Protein AF-A0A368FDC1-F1 (afdb_monomer_lite)

Secondary structure (DSSP, 8-state):
-HHHHHHTS----EEEEHHHHH---SS-EEEE-SSHHHHHHHHHTS-S---SHHHHHHHHHHHHHHHHHHHHHHHHHHHHHHHHHHHHHHHHHHTT--B---TT-SS---B---TTTT-

Structure (mmCIF, N/CA/C/O backbone):
data_AF-A0A368FDC1-F1
#
_entry.id   AF-A0A368FDC1-F1
#
loop_
_atom_site.group_PDB
_atom_site.id
_atom_site.type_symbol
_atom_site.label_atom_id
_atom_site.label_alt_id
_atom_site.label_comp_id
_atom_site.label_asym_id
_atom_site.label_entity_id
_atom_site.label_seq_id
_atom_site.pdbx_PDB_ins_code
_atom_site.Cartn_x
_atom_site.Cartn_y
_atom_site.Cartn_z
_atom_site.occupancy
_atom_site.B_iso_or_equiv
_atom_site.auth_seq_id
_atom_site.auth_comp_id
_atom_site.auth_asym_id
_atom_site.auth_atom_id
_atom_site.pdbx_PDB_model_num
ATOM 1 N N . MET A 1 1 ? -1.446 -13.222 -0.269 1.00 57.50 1 MET A N 1
ATOM 2 C CA . MET A 1 1 ? -2.573 -12.796 -1.123 1.00 57.50 1 MET A CA 1
ATOM 3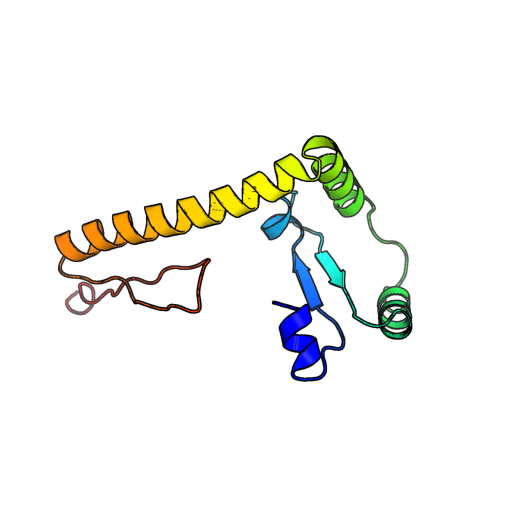 C C . MET A 1 1 ? -2.326 -13.108 -2.599 1.00 57.50 1 MET A C 1
ATOM 5 O O . MET A 1 1 ? -2.971 -14.009 -3.110 1.00 57.50 1 MET A O 1
ATOM 9 N N . PHE A 1 2 ? -1.348 -12.485 -3.270 1.00 65.69 2 PHE A N 1
ATOM 10 C CA . PHE A 1 2 ? -1.152 -12.669 -4.721 1.00 65.69 2 PHE A CA 1
ATOM 11 C C . PHE A 1 2 ? -0.855 -14.115 -5.162 1.00 65.69 2 PHE A C 1
ATOM 13 O O . PHE A 1 2 ? -1.433 -14.582 -6.137 1.00 65.69 2 PHE A O 1
ATOM 20 N N . PHE A 1 3 ? -0.015 -14.857 -4.431 1.00 61.41 3 PHE A N 1
ATOM 21 C CA . PHE A 1 3 ? 0.272 -16.263 -4.757 1.00 61.41 3 PHE A CA 1
ATOM 22 C C . PHE A 1 3 ? -0.956 -17.178 -4.646 1.00 61.41 3 PHE A C 1
ATOM 24 O O . PHE A 1 3 ? -1.144 -18.032 -5.503 1.00 61.41 3 PHE A O 1
ATOM 31 N N . GLN A 1 4 ? -1.815 -16.969 -3.643 1.00 62.34 4 GLN A N 1
ATOM 32 C CA . GLN A 1 4 ? -3.060 -17.735 -3.502 1.00 62.34 4 GLN A CA 1
ATOM 33 C C . GLN A 1 4 ? -4.048 -17.394 -4.628 1.00 62.34 4 GLN A C 1
ATOM 35 O O . GLN A 1 4 ? -4.613 -18.300 -5.232 1.00 62.34 4 GLN A O 1
ATOM 40 N N . GLY A 1 5 ? -4.177 -16.108 -4.983 1.00 67.88 5 GLY A N 1
ATOM 41 C CA . GLY A 1 5 ? -5.018 -15.674 -6.105 1.00 67.88 5 GLY A CA 1
ATOM 42 C C . GLY A 1 5 ? -4.558 -16.226 -7.459 1.00 67.88 5 GLY A C 1
ATOM 43 O O . GLY A 1 5 ? -5.386 -16.610 -8.277 1.00 67.88 5 GLY A O 1
ATOM 44 N N . ARG A 1 6 ? -3.241 -16.349 -7.683 1.00 75.00 6 ARG A N 1
ATOM 45 C CA . ARG A 1 6 ? -2.702 -17.015 -8.880 1.00 75.00 6 ARG A CA 1
ATOM 46 C C . ARG A 1 6 ? -3.026 -18.511 -8.908 1.00 75.00 6 ARG A C 1
ATOM 48 O O . ARG A 1 6 ? -3.275 -19.047 -9.978 1.00 75.00 6 ARG A O 1
ATOM 55 N N . SER A 1 7 ? -2.984 -19.208 -7.776 1.00 75.62 7 SER A N 1
ATOM 56 C CA . SER A 1 7 ? -3.298 -20.644 -7.756 1.00 75.62 7 SER A CA 1
ATOM 57 C C . SER A 1 7 ? -4.775 -20.931 -8.051 1.00 75.62 7 SER A C 1
ATOM 59 O O . SER A 1 7 ? -5.090 -22.012 -8.533 1.00 75.62 7 SER A O 1
ATOM 61 N N . ALA A 1 8 ? -5.663 -19.965 -7.797 1.00 84.69 8 ALA A N 1
ATOM 62 C CA . ALA A 1 8 ? -7.101 -20.076 -8.037 1.00 84.69 8 ALA A CA 1
ATOM 63 C C . ALA A 1 8 ? -7.559 -19.539 -9.411 1.00 84.69 8 ALA A C 1
ATOM 65 O O . ALA A 1 8 ? -8.730 -19.678 -9.754 1.00 84.69 8 ALA A O 1
ATOM 66 N N . GLY A 1 9 ? -6.678 -18.915 -10.204 1.00 87.81 9 GLY A N 1
ATOM 67 C CA . GLY A 1 9 ? -7.075 -18.292 -11.468 1.00 87.81 9 GLY A CA 1
ATOM 68 C C . GLY A 1 9 ? -5.961 -17.527 -12.186 1.00 87.81 9 GLY A C 1
ATOM 69 O O . GLY A 1 9 ? -4.772 -17.779 -12.006 1.00 87.81 9 GLY A O 1
ATOM 70 N N . ARG A 1 10 ? -6.341 -16.578 -13.047 1.00 90.56 10 ARG A N 1
ATOM 71 C CA . ARG A 1 10 ? -5.397 -15.775 -13.838 1.00 90.56 10 ARG A CA 1
ATOM 72 C C . ARG A 1 10 ? -5.273 -14.361 -13.270 1.00 90.56 10 ARG A C 1
ATOM 74 O O . ARG A 1 10 ? -6.262 -13.649 -13.168 1.00 90.56 10 ARG A O 1
ATOM 81 N N . ILE A 1 11 ? -4.042 -13.952 -12.963 1.00 92.00 11 ILE A N 1
ATOM 82 C CA . ILE A 1 11 ? -3.679 -12.568 -12.627 1.00 92.00 11 ILE A CA 1
ATOM 83 C C . ILE A 1 11 ? -2.596 -12.126 -13.612 1.00 92.00 11 ILE A C 1
ATOM 85 O O . ILE A 1 11 ? -1.485 -12.660 -13.584 1.00 92.00 11 ILE A O 1
ATOM 89 N N . ASP A 1 12 ? -2.913 -11.170 -14.485 1.00 91.88 12 ASP A N 1
ATOM 90 C CA . ASP A 1 12 ? -1.968 -10.666 -15.489 1.00 91.88 12 ASP A CA 1
ATOM 91 C C . ASP A 1 12 ? -0.948 -9.689 -14.883 1.00 91.88 12 ASP A C 1
ATOM 93 O O . ASP A 1 12 ? 0.251 -9.799 -15.144 1.00 91.88 12 ASP A O 1
ATOM 97 N N . ALA A 1 13 ? -1.408 -8.789 -14.012 1.00 94.62 13 ALA A N 1
ATOM 98 C CA . ALA A 1 13 ? -0.571 -7.850 -13.274 1.00 94.62 13 ALA A CA 1
ATOM 99 C C . ALA A 1 13 ? -1.239 -7.422 -11.957 1.00 94.62 13 ALA A C 1
ATOM 101 O O . ALA A 1 13 ? -2.450 -7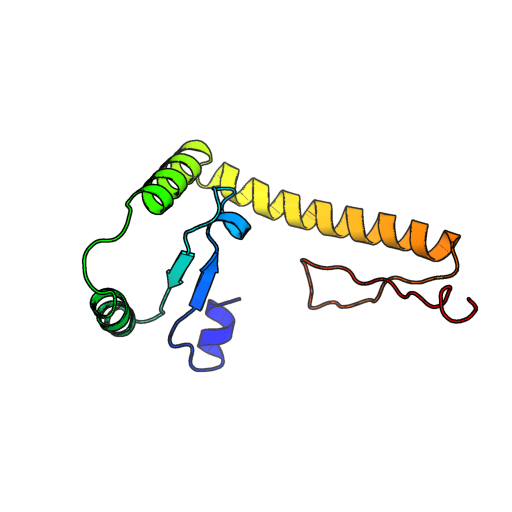.552 -11.786 1.00 94.62 13 ALA A O 1
ATOM 102 N N . PHE A 1 14 ? -0.449 -6.872 -11.038 1.00 95.38 14 PHE A N 1
ATOM 103 C CA . PHE A 1 14 ? -0.924 -6.155 -9.857 1.00 95.38 14 PHE A CA 1
ATOM 104 C C . PHE A 1 14 ? -0.151 -4.845 -9.700 1.00 95.38 14 PHE A C 1
ATOM 106 O O . PHE A 1 14 ? 1.035 -4.771 -10.022 1.00 95.38 14 PHE A O 1
ATOM 113 N N . VAL A 1 15 ? -0.823 -3.809 -9.196 1.00 97.25 15 VAL A N 1
ATOM 114 C CA . VAL A 1 15 ? -0.260 -2.459 -9.044 1.00 97.25 15 VAL A CA 1
ATOM 115 C C . VAL A 1 15 ? -0.367 -2.033 -7.589 1.00 97.25 15 VAL A C 1
ATOM 117 O O . VAL A 1 15 ? -1.415 -2.228 -6.977 1.00 97.25 15 VAL A O 1
ATOM 120 N N . GLN A 1 16 ? 0.707 -1.487 -7.022 1.00 97.56 16 GLN A N 1
ATOM 121 C CA . GLN A 1 16 ? 0.779 -1.084 -5.615 1.00 97.56 16 GLN A CA 1
ATOM 122 C C . GLN A 1 16 ? 1.422 0.298 -5.473 1.00 97.56 16 GLN A C 1
ATOM 124 O O . GLN A 1 16 ? 2.479 0.542 -6.046 1.00 97.56 16 GLN A O 1
ATOM 129 N N . SER A 1 17 ? 0.812 1.186 -4.684 1.00 98.19 17 SER A N 1
ATOM 130 C CA . SER A 1 17 ? 1.364 2.518 -4.372 1.00 98.19 17 SER A CA 1
ATOM 131 C C . SER A 1 17 ? 2.637 2.400 -3.539 1.00 98.19 17 SER A C 1
ATOM 133 O O . SER A 1 17 ? 2.677 1.582 -2.615 1.00 98.19 17 SER A O 1
ATOM 135 N N . LEU A 1 18 ? 3.647 3.228 -3.809 1.00 98.25 18 LEU A N 1
ATOM 136 C CA . LEU A 1 18 ? 4.874 3.223 -3.014 1.00 98.25 18 LEU A CA 1
ATOM 137 C C . LEU A 1 18 ? 4.680 3.858 -1.638 1.00 98.25 18 LEU A C 1
ATOM 139 O O . LEU A 1 18 ? 5.053 3.266 -0.630 1.00 98.25 18 LEU A O 1
ATOM 143 N N . ASP A 1 19 ? 4.047 5.021 -1.580 1.00 97.69 19 ASP A N 1
ATOM 144 C CA . ASP A 1 19 ? 3.808 5.779 -0.350 1.00 97.69 19 ASP A CA 1
ATOM 145 C C . ASP A 1 19 ? 3.025 4.969 0.695 1.00 97.69 19 ASP A C 1
ATOM 147 O O . ASP A 1 19 ? 3.426 4.891 1.857 1.00 97.69 19 ASP A O 1
ATOM 151 N N . LYS A 1 20 ? 1.976 4.260 0.260 1.00 96.94 20 LYS A N 1
ATOM 152 C CA . LYS A 1 20 ? 1.107 3.461 1.139 1.00 96.94 20 LYS A CA 1
ATOM 153 C C . LYS A 1 20 ? 1.788 2.226 1.727 1.00 96.94 20 LYS A C 1
ATOM 155 O O . LYS A 1 20 ? 1.386 1.768 2.791 1.00 96.94 20 LYS A O 1
ATOM 160 N N . ASN A 1 21 ? 2.775 1.668 1.024 1.00 96.81 21 ASN A N 1
ATOM 161 C CA . ASN A 1 21 ? 3.383 0.383 1.382 1.00 96.81 21 ASN A CA 1
ATOM 162 C C . ASN A 1 21 ? 4.813 0.513 1.917 1.00 96.81 21 ASN A C 1
ATOM 164 O O . ASN A 1 21 ? 5.255 -0.342 2.680 1.00 96.81 21 ASN A O 1
ATOM 168 N N . PHE A 1 22 ? 5.531 1.572 1.541 1.00 97.00 22 PHE A N 1
ATOM 169 C CA . PHE A 1 22 ? 6.957 1.733 1.825 1.00 97.00 22 PHE A CA 1
ATOM 170 C C . PHE A 1 22 ? 7.297 3.059 2.509 1.00 97.00 22 PHE A C 1
ATOM 172 O O . PHE A 1 22 ? 8.473 3.331 2.701 1.00 97.00 22 PHE A O 1
ATOM 179 N N . GLN A 1 23 ? 6.305 3.864 2.915 1.00 96.25 23 GLN A N 1
ATOM 180 C CA . GLN A 1 23 ? 6.522 5.101 3.687 1.00 96.25 23 GLN A CA 1
ATOM 181 C C . GLN A 1 23 ? 7.457 6.102 2.978 1.00 96.25 23 GLN A C 1
ATOM 183 O O . GLN A 1 23 ? 8.316 6.724 3.598 1.00 96.25 23 GLN A O 1
ATOM 188 N N . VAL A 1 24 ? 7.290 6.243 1.663 1.00 97.88 24 VAL A N 1
ATOM 189 C CA . VAL A 1 24 ? 7.987 7.235 0.825 1.00 97.88 24 VAL A CA 1
ATOM 190 C C . VAL A 1 24 ? 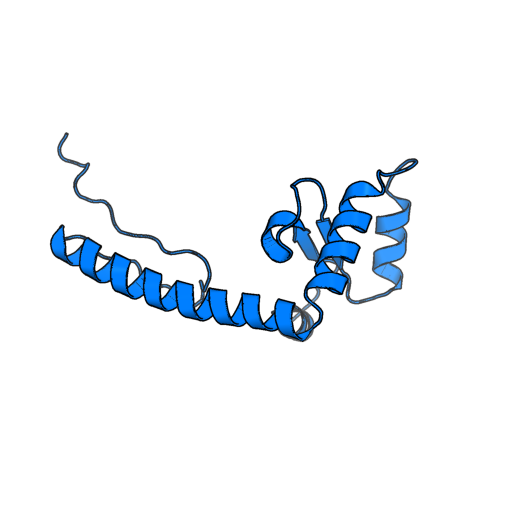7.013 8.330 0.367 1.00 97.88 24 VAL A C 1
ATOM 192 O O . VAL A 1 24 ? 5.803 8.159 0.530 1.00 97.88 24 VAL A O 1
ATOM 195 N N . PRO A 1 25 ? 7.485 9.455 -0.200 1.00 98.25 25 PRO A N 1
ATOM 196 C CA . PRO A 1 25 ? 6.595 10.464 -0.766 1.00 98.25 25 PRO A CA 1
ATOM 197 C C . PRO A 1 25 ? 5.664 9.906 -1.852 1.00 98.25 25 PRO A C 1
ATOM 199 O O . PRO A 1 25 ? 5.977 8.934 -2.544 1.00 98.25 25 PRO A O 1
ATOM 202 N N . VAL A 1 26 ? 4.510 10.555 -2.016 1.00 97.88 26 V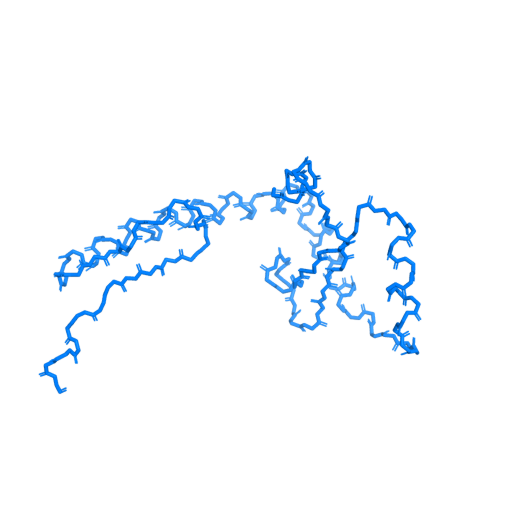AL A N 1
ATOM 203 C CA . VAL A 1 26 ? 3.529 10.223 -3.058 1.00 97.88 26 VAL A CA 1
ATOM 204 C C . VAL A 1 26 ? 4.146 10.409 -4.447 1.00 97.88 26 VAL A C 1
ATOM 206 O O . VAL A 1 26 ? 4.909 11.347 -4.672 1.00 97.88 26 VAL A O 1
ATOM 209 N N . GLY A 1 27 ? 3.768 9.545 -5.395 1.00 94.94 27 GLY A N 1
ATOM 210 C CA . GLY A 1 27 ? 4.109 9.721 -6.814 1.00 94.94 27 GLY A CA 1
ATOM 211 C C . GLY A 1 27 ? 4.782 8.527 -7.486 1.00 94.94 27 GLY A C 1
ATOM 212 O O . GLY A 1 27 ? 5.229 8.650 -8.623 1.00 94.94 27 GLY A O 1
ATOM 213 N N . GLY A 1 28 ? 4.852 7.370 -6.825 1.00 97.00 28 GLY A N 1
ATOM 214 C CA . GLY A 1 28 ? 5.357 6.143 -7.438 1.00 97.00 28 GLY A CA 1
ATOM 215 C C . GLY A 1 28 ? 4.494 4.924 -7.151 1.00 97.00 28 GLY A C 1
ATOM 216 O O . GLY A 1 28 ? 3.749 4.875 -6.171 1.00 97.00 28 GLY A O 1
ATOM 217 N N . ALA A 1 29 ? 4.633 3.915 -8.006 1.00 97.81 29 ALA A N 1
ATOM 218 C CA . ALA A 1 29 ? 3.979 2.623 -7.862 1.00 97.81 29 ALA A CA 1
ATOM 219 C C . ALA A 1 29 ? 4.900 1.486 -8.327 1.00 97.81 29 ALA A C 1
ATOM 221 O O . ALA A 1 29 ? 5.814 1.698 -9.122 1.00 97.81 29 ALA A O 1
ATOM 222 N N . VAL A 1 30 ? 4.627 0.270 -7.854 1.00 97.56 30 VAL A N 1
ATOM 223 C CA . VAL A 1 30 ? 5.204 -0.974 -8.378 1.00 97.56 30 VAL A CA 1
ATOM 224 C C . VAL A 1 30 ? 4.145 -1.689 -9.195 1.00 97.56 30 VAL A C 1
ATOM 226 O O . VAL A 1 30 ? 3.041 -1.929 -8.703 1.00 97.56 30 VAL A O 1
ATOM 229 N N . ILE A 1 31 ? 4.507 -2.072 -10.418 1.00 97.12 31 ILE A N 1
ATOM 230 C CA . ILE A 1 31 ? 3.745 -3.020 -11.228 1.00 97.12 31 ILE A CA 1
ATOM 231 C C . ILE A 1 31 ? 4.467 -4.362 -11.155 1.00 97.12 31 ILE A C 1
ATOM 233 O O . ILE A 1 31 ? 5.626 -4.473 -11.551 1.00 97.12 31 ILE A O 1
ATOM 237 N N . GLY A 1 32 ? 3.789 -5.377 -10.629 1.00 95.50 32 GLY A N 1
ATOM 238 C CA . GLY A 1 32 ? 4.284 -6.746 -10.576 1.00 95.50 32 GLY A CA 1
ATOM 239 C C . GLY A 1 32 ? 3.480 -7.659 -11.492 1.00 95.50 32 GLY A C 1
ATOM 240 O O . GLY A 1 32 ? 2.277 -7.481 -11.671 1.00 95.50 32 GLY A O 1
ATOM 241 N N . THR A 1 33 ? 4.139 -8.662 -12.064 1.00 94.62 33 THR A N 1
ATOM 242 C CA . THR A 1 33 ? 3.492 -9.717 -12.856 1.00 94.62 33 THR A CA 1
ATOM 243 C C . THR A 1 33 ? 4.025 -11.080 -12.430 1.00 94.62 33 THR A C 1
ATOM 245 O O . THR A 1 33 ? 5.032 -11.189 -11.733 1.00 94.62 33 THR A O 1
ATOM 248 N N . PHE A 1 34 ? 3.347 -12.139 -12.864 1.00 92.06 34 PHE A N 1
ATOM 249 C CA . PHE A 1 34 ? 3.745 -13.521 -12.593 1.00 92.06 34 PHE A CA 1
ATOM 250 C C . PHE A 1 34 ? 4.533 -14.186 -13.727 1.00 92.06 34 PHE A C 1
ATOM 252 O O . PHE A 1 34 ? 4.986 -15.322 -13.567 1.00 92.06 34 PHE A O 1
ATOM 259 N N . LYS A 1 35 ? 4.654 -13.512 -14.877 1.00 89.75 35 LYS A N 1
ATOM 260 C CA . LYS A 1 35 ? 5.363 -13.980 -16.071 1.00 89.75 35 LYS A CA 1
ATOM 261 C C . LYS A 1 35 ? 6.217 -12.838 -16.605 1.00 89.75 35 LYS A C 1
ATOM 263 O O . LYS A 1 35 ? 5.683 -11.782 -16.920 1.00 89.75 35 LYS A O 1
ATOM 268 N N . GLN A 1 36 ? 7.513 -13.074 -16.798 1.00 88.00 36 GLN A N 1
ATOM 269 C CA . GLN A 1 36 ? 8.424 -12.053 -17.326 1.00 88.00 36 GLN A CA 1
ATOM 270 C C . GLN A 1 36 ? 7.973 -11.507 -18.693 1.00 88.00 36 GLN A C 1
ATOM 272 O O . GLN A 1 36 ? 8.108 -10.319 -18.969 1.00 88.00 36 GLN A O 1
ATOM 277 N N . SER A 1 37 ? 7.369 -12.347 -19.535 1.00 92.75 37 SER A N 1
ATOM 278 C CA . SER A 1 37 ? 6.826 -11.921 -20.828 1.00 92.75 37 SER A CA 1
ATOM 279 C C . SER A 1 37 ? 5.683 -10.903 -20.713 1.00 92.75 37 SER A C 1
ATOM 281 O O . SER A 1 37 ? 5.413 -10.199 -21.677 1.00 92.75 37 SER A O 1
ATOM 283 N N . ALA A 1 38 ? 5.012 -10.815 -19.559 1.00 92.31 38 ALA A N 1
ATOM 284 C CA . ALA A 1 38 ? 3.904 -9.890 -19.332 1.00 92.31 38 ALA A CA 1
ATOM 285 C C . ALA A 1 38 ? 4.365 -8.499 -18.866 1.00 92.31 38 ALA A C 1
ATOM 287 O O . ALA A 1 38 ? 3.675 -7.523 -19.140 1.00 92.31 38 ALA A O 1
ATOM 288 N N . ILE A 1 39 ? 5.521 -8.374 -18.195 1.00 95.25 39 ILE A N 1
ATOM 289 C CA . ILE A 1 39 ? 6.002 -7.062 -17.721 1.00 95.25 39 ILE A CA 1
ATOM 290 C C . ILE A 1 39 ? 6.655 -6.234 -18.835 1.00 95.25 39 ILE A C 1
ATOM 292 O O . ILE A 1 39 ? 6.544 -5.011 -18.823 1.00 95.25 39 ILE A O 1
ATOM 296 N N . VAL A 1 40 ? 7.304 -6.875 -19.816 1.00 94.81 40 VAL A N 1
ATOM 297 C CA . VAL A 1 40 ? 8.032 -6.170 -20.890 1.00 94.81 40 VAL A CA 1
ATOM 298 C C . VAL A 1 40 ? 7.115 -5.264 -21.724 1.00 94.81 40 VAL A C 1
ATOM 300 O O . VAL A 1 40 ? 7.448 -4.085 -21.848 1.00 94.81 40 VAL A O 1
ATOM 303 N N . PRO A 1 41 ? 5.949 -5.727 -22.224 1.00 95.56 41 PRO A N 1
ATOM 304 C CA . PRO A 1 41 ? 5.033 -4.859 -22.961 1.00 95.56 41 PRO A CA 1
ATOM 305 C C . PRO A 1 41 ? 4.532 -3.679 -22.122 1.00 95.56 41 PRO A C 1
ATOM 307 O O . PRO A 1 41 ? 4.430 -2.570 -22.632 1.00 95.56 41 PRO A O 1
ATOM 310 N N . ILE A 1 42 ? 4.274 -3.892 -20.824 1.00 95.56 42 ILE A N 1
ATOM 311 C CA . ILE A 1 42 ? 3.835 -2.829 -19.906 1.00 95.56 42 ILE A CA 1
ATOM 312 C C . ILE A 1 42 ? 4.927 -1.761 -19.761 1.00 95.56 42 ILE A C 1
ATOM 314 O O . ILE A 1 42 ? 4.639 -0.571 -19.835 1.00 95.56 42 ILE A O 1
ATOM 318 N N . ALA A 1 43 ? 6.184 -2.176 -19.583 1.00 94.69 43 ALA A N 1
ATOM 319 C CA . ALA A 1 43 ? 7.309 -1.254 -19.447 1.00 94.69 43 ALA A CA 1
ATOM 320 C C . ALA A 1 43 ? 7.576 -0.467 -20.742 1.00 94.69 43 ALA A C 1
ATOM 322 O O . ALA A 1 43 ? 7.831 0.733 -20.688 1.00 94.69 43 ALA A O 1
ATOM 323 N N . GLN A 1 44 ? 7.485 -1.126 -21.901 1.00 95.81 44 GLN A N 1
ATOM 324 C CA . GLN A 1 44 ? 7.676 -0.498 -23.215 1.00 95.81 44 GLN A CA 1
ATOM 325 C C . GLN A 1 44 ? 6.532 0.443 -23.610 1.00 95.81 44 GLN A C 1
ATOM 327 O O . GLN A 1 44 ? 6.715 1.287 -24.483 1.00 95.81 44 GLN A O 1
ATOM 332 N N . PHE A 1 45 ? 5.366 0.317 -22.972 1.00 96.69 45 PHE A N 1
ATOM 333 C CA . PHE A 1 45 ? 4.222 1.185 -23.229 1.00 96.69 45 PHE A CA 1
ATOM 334 C C . PHE A 1 45 ? 4.413 2.608 -22.683 1.00 96.69 45 PHE A C 1
ATOM 336 O O . PHE A 1 45 ? 3.750 3.528 -23.156 1.00 96.69 45 PHE A O 1
ATOM 343 N N . TYR A 1 46 ? 5.303 2.819 -21.703 1.00 95.94 46 TYR A N 1
ATOM 344 C CA . TYR A 1 46 ? 5.555 4.154 -21.156 1.00 95.94 46 TYR A CA 1
ATOM 345 C C . TYR A 1 46 ? 6.373 5.004 -22.146 1.00 95.94 46 TYR A C 1
ATOM 347 O O . TYR A 1 46 ? 7.524 4.663 -22.433 1.00 95.94 46 TYR A O 1
ATOM 355 N N . PRO A 1 47 ? 5.834 6.124 -22.660 1.00 95.19 47 PRO A N 1
ATOM 356 C CA . PRO A 1 47 ? 6.546 6.940 -23.630 1.00 95.19 47 PRO A CA 1
ATOM 357 C C . PRO A 1 47 ? 7.605 7.821 -22.954 1.00 95.19 47 PRO A C 1
ATOM 359 O O . PRO A 1 47 ? 7.323 8.571 -22.022 1.00 95.19 47 PRO A O 1
ATOM 362 N N . GLY A 1 48 ? 8.828 7.795 -23.483 1.00 95.75 48 GLY A N 1
ATOM 363 C CA . GLY A 1 48 ? 9.896 8.705 -23.067 1.00 95.75 48 GLY A CA 1
ATOM 364 C C . GLY A 1 48 ? 10.598 8.306 -21.763 1.00 95.75 48 GLY A C 1
ATOM 365 O O . GLY A 1 48 ? 10.783 7.128 -21.468 1.00 95.75 48 GLY A O 1
ATOM 366 N N . ARG A 1 49 ? 11.079 9.308 -21.012 1.00 96.88 49 ARG A N 1
ATOM 367 C CA . ARG A 1 49 ? 11.862 9.126 -19.777 1.00 96.88 49 ARG A CA 1
ATOM 368 C C . ARG A 1 49 ? 11.003 9.427 -18.553 1.00 96.88 49 ARG A C 1
ATOM 370 O O . ARG A 1 49 ? 10.271 10.410 -18.545 1.00 96.88 49 ARG A O 1
ATOM 377 N N . ALA A 1 50 ? 11.155 8.623 -17.507 1.00 96.00 50 ALA A N 1
ATOM 378 C CA . ALA A 1 50 ? 10.506 8.837 -16.217 1.00 96.00 50 ALA A CA 1
ATOM 379 C C . ALA A 1 50 ? 11.482 9.433 -15.187 1.00 96.00 50 ALA A C 1
ATOM 381 O O . ALA A 1 50 ? 12.700 9.268 -15.290 1.00 96.00 50 ALA A O 1
ATOM 382 N N . SER A 1 51 ? 10.940 10.104 -14.168 1.00 96.88 51 SER A N 1
ATOM 383 C CA . SER A 1 51 ? 11.717 10.573 -13.015 1.00 96.88 51 SER A CA 1
ATOM 384 C C . SER A 1 51 ? 12.310 9.397 -12.230 1.00 96.88 51 SER A C 1
ATOM 386 O O . SER A 1 51 ? 11.631 8.402 -11.986 1.00 96.88 51 SER A O 1
ATOM 388 N N . CYS A 1 52 ? 13.559 9.528 -11.776 1.00 97.06 52 CYS A N 1
ATOM 389 C CA . CYS A 1 52 ? 14.204 8.534 -10.912 1.00 97.06 52 CYS A CA 1
ATOM 390 C C . CYS A 1 52 ? 13.878 8.712 -9.419 1.00 97.06 52 CYS A C 1
ATOM 392 O O . CYS A 1 52 ? 14.247 7.854 -8.617 1.00 97.06 52 CYS A O 1
ATOM 394 N N . VAL A 1 53 ? 13.204 9.805 -9.038 1.00 98.12 53 VAL A N 1
ATOM 395 C CA . VAL A 1 53 ? 12.948 10.164 -7.632 1.00 98.12 53 VAL A CA 1
ATOM 396 C C . VAL A 1 53 ? 12.195 9.060 -6.876 1.00 98.12 53 VAL A C 1
ATOM 398 O O . VAL A 1 53 ? 12.721 8.620 -5.854 1.00 98.12 53 VAL A O 1
ATOM 401 N N . PRO A 1 54 ? 11.064 8.509 -7.376 1.00 98.00 54 PRO A N 1
ATOM 402 C CA . PRO A 1 54 ? 10.352 7.457 -6.648 1.00 98.00 54 PRO A CA 1
ATOM 403 C C . PRO A 1 54 ? 11.189 6.183 -6.461 1.00 98.00 54 PRO A C 1
ATOM 405 O O . PRO A 1 54 ? 11.123 5.540 -5.414 1.00 98.00 54 PRO A O 1
ATOM 408 N N . SER A 1 55 ? 12.019 5.837 -7.452 1.00 98.12 55 SER A N 1
ATOM 409 C CA . SER A 1 55 ? 12.928 4.687 -7.377 1.00 98.12 55 SER A CA 1
ATOM 410 C C . SER A 1 55 ? 14.039 4.905 -6.352 1.00 98.12 55 SER A C 1
ATOM 412 O O . SER A 1 55 ? 14.332 4.006 -5.568 1.00 98.12 55 SER A O 1
ATOM 414 N N . ARG A 1 56 ? 14.650 6.096 -6.333 1.00 98.31 56 ARG A N 1
ATOM 415 C CA . ARG A 1 56 ? 15.694 6.459 -5.366 1.00 98.31 56 ARG A CA 1
ATOM 416 C C . ARG A 1 56 ? 15.156 6.400 -3.941 1.00 98.31 56 ARG A C 1
ATOM 418 O O . ARG A 1 56 ? 15.789 5.785 -3.089 1.00 98.31 56 ARG A O 1
ATOM 425 N N . ASP A 1 57 ? 14.002 7.012 -3.694 1.00 98.38 57 ASP A N 1
ATOM 426 C CA . ASP A 1 57 ? 13.422 7.086 -2.354 1.00 98.38 57 ASP A CA 1
ATOM 427 C C . ASP A 1 57 ? 13.050 5.684 -1.846 1.00 98.38 57 ASP A C 1
ATOM 429 O O . ASP A 1 57 ? 13.357 5.340 -0.706 1.00 98.38 57 ASP A O 1
ATOM 433 N N . LEU A 1 58 ? 12.503 4.821 -2.714 1.00 98.31 58 LEU A N 1
ATOM 434 C CA . LEU A 1 58 ? 12.259 3.419 -2.374 1.00 98.31 58 LEU A CA 1
ATOM 435 C C . LEU A 1 58 ? 13.550 2.670 -2.022 1.00 98.31 58 LEU A C 1
ATOM 437 O O . LEU A 1 58 ? 13.593 1.969 -1.012 1.00 98.31 58 LEU A O 1
ATOM 441 N N . VAL A 1 59 ? 14.602 2.809 -2.836 1.00 98.50 59 VAL A N 1
ATOM 442 C CA . VAL A 1 59 ? 15.891 2.141 -2.597 1.00 98.50 59 VAL A CA 1
ATOM 443 C C . VAL A 1 59 ? 16.506 2.596 -1.275 1.00 98.50 59 VAL A C 1
ATOM 445 O O . VAL A 1 59 ? 16.917 1.752 -0.481 1.00 98.50 59 VAL A O 1
ATOM 448 N N . LEU A 1 60 ? 16.529 3.904 -1.006 1.00 98.50 60 LEU A N 1
ATOM 449 C CA . LEU A 1 60 ? 17.045 4.448 0.251 1.00 98.50 60 LEU A CA 1
ATOM 450 C C . LEU A 1 60 ? 16.265 3.910 1.456 1.00 98.50 60 LEU A C 1
ATOM 452 O O . LEU A 1 60 ? 16.879 3.451 2.420 1.00 98.50 60 LEU A O 1
ATOM 456 N N . THR A 1 61 ? 14.932 3.889 1.384 1.00 98.25 61 THR A N 1
ATOM 457 C CA . THR A 1 61 ? 14.095 3.360 2.467 1.00 98.25 61 THR A CA 1
ATOM 458 C C . THR A 1 61 ? 14.326 1.868 2.700 1.00 98.25 61 THR A C 1
ATOM 460 O O . THR A 1 61 ? 14.509 1.450 3.843 1.00 98.25 61 THR A O 1
ATOM 463 N N . LEU A 1 62 ? 14.379 1.055 1.640 1.00 98.19 62 LEU A N 1
ATOM 464 C CA . LEU A 1 62 ? 14.594 -0.390 1.764 1.00 98.19 62 LEU A CA 1
ATOM 465 C C . LEU A 1 62 ? 15.994 -0.737 2.286 1.00 98.19 62 LEU A C 1
ATOM 467 O O . LEU A 1 62 ? 16.125 -1.661 3.089 1.00 98.19 62 LEU A O 1
ATOM 471 N N . LEU A 1 63 ? 17.030 -0.002 1.870 1.00 98.44 63 LEU A N 1
ATOM 472 C CA . LEU A 1 63 ? 18.389 -0.179 2.392 1.00 98.44 63 LEU A CA 1
ATOM 473 C C . LEU A 1 63 ? 18.493 0.254 3.859 1.00 98.44 63 LEU A C 1
ATOM 475 O O . LEU A 1 63 ? 19.133 -0.436 4.648 1.00 98.44 63 LEU A O 1
ATOM 479 N N . SER A 1 64 ? 17.837 1.355 4.232 1.00 98.19 64 SER A N 1
ATOM 480 C CA . SER A 1 64 ? 17.819 1.857 5.610 1.00 98.19 64 SER A CA 1
ATOM 481 C C . SER A 1 64 ? 17.088 0.911 6.570 1.00 98.19 64 SER A C 1
ATOM 483 O O . SER A 1 64 ? 17.596 0.607 7.648 1.00 98.19 64 SER A O 1
ATOM 485 N N . GLN A 1 65 ? 15.912 0.410 6.183 1.00 97.56 65 GLN A N 1
ATOM 486 C CA . GLN A 1 65 ? 15.127 -0.508 7.013 1.00 97.56 65 GLN A CA 1
ATOM 487 C C . GLN A 1 65 ? 15.708 -1.929 7.021 1.00 97.56 65 GLN A C 1
ATOM 489 O O . GLN A 1 65 ? 15.607 -2.658 8.016 1.00 97.56 65 GLN A O 1
ATOM 494 N N . GLY A 1 66 ? 16.262 -2.356 5.885 1.00 97.94 66 GLY A N 1
ATOM 495 C CA . GLY A 1 66 ? 16.541 -3.755 5.603 1.00 97.94 66 GLY A CA 1
ATOM 496 C C . GLY A 1 66 ? 15.281 -4.631 5.663 1.00 97.94 66 GLY A C 1
ATOM 497 O O . GLY A 1 66 ? 14.173 -4.199 5.991 1.00 97.94 66 GLY A O 1
ATOM 498 N N . ARG A 1 67 ? 15.448 -5.932 5.395 1.00 97.44 67 ARG A N 1
ATOM 499 C CA . ARG A 1 67 ? 14.336 -6.898 5.464 1.00 97.44 67 ARG A CA 1
ATOM 500 C C . ARG A 1 67 ? 13.674 -6.916 6.844 1.00 97.44 67 ARG A C 1
ATOM 502 O O . ARG A 1 67 ? 12.455 -7.003 6.939 1.00 97.44 67 ARG A O 1
ATOM 509 N N . ARG A 1 68 ? 14.481 -6.869 7.908 1.00 98.19 68 ARG A N 1
ATOM 510 C CA . ARG A 1 68 ? 13.989 -6.935 9.289 1.00 98.19 68 ARG A CA 1
ATOM 511 C C . ARG A 1 68 ? 13.112 -5.729 9.620 1.00 98.19 68 ARG A C 1
ATOM 513 O O . ARG A 1 68 ? 11.982 -5.936 10.045 1.00 98.19 68 ARG A O 1
ATOM 520 N N . GLY A 1 69 ? 13.595 -4.510 9.371 1.00 98.06 69 GLY A N 1
ATOM 521 C CA . GLY A 1 69 ? 12.828 -3.296 9.647 1.00 98.06 69 GLY A CA 1
ATOM 522 C C . GLY A 1 69 ? 11.527 -3.255 8.850 1.00 98.06 69 GLY A C 1
ATOM 523 O O . GLY A 1 69 ? 10.474 -2.978 9.417 1.00 98.06 69 GLY A O 1
ATOM 524 N N . LEU A 1 70 ? 11.561 -3.646 7.571 1.00 97.00 70 LEU A N 1
ATOM 525 C CA . LEU A 1 70 ? 10.347 -3.731 6.759 1.00 97.00 70 LEU A CA 1
ATOM 526 C C . LEU A 1 70 ? 9.329 -4.719 7.358 1.00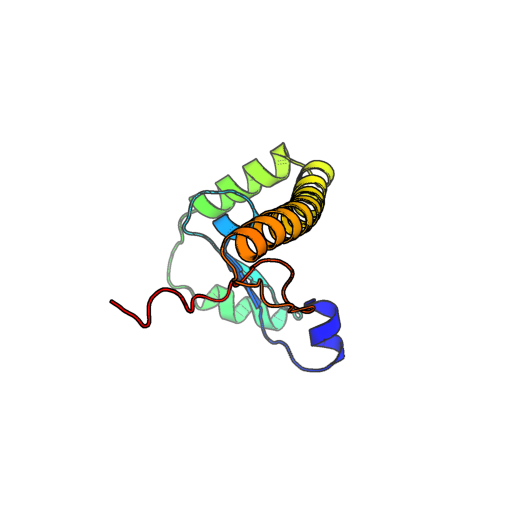 97.00 70 LEU A C 1
ATOM 528 O O . LEU A 1 70 ? 8.171 -4.362 7.563 1.00 97.00 70 LEU A O 1
ATOM 532 N N . MET A 1 71 ? 9.747 -5.937 7.715 1.00 97.50 71 MET A N 1
ATOM 533 C CA . MET A 1 71 ? 8.841 -6.925 8.321 1.00 97.50 71 MET A CA 1
ATOM 534 C C . MET A 1 71 ? 8.297 -6.473 9.685 1.00 97.50 71 MET A C 1
ATOM 536 O O . MET A 1 71 ? 7.120 -6.684 9.980 1.00 97.50 71 MET A O 1
ATOM 540 N N . GLU A 1 72 ? 9.111 -5.797 10.498 1.00 98.00 72 GLU A N 1
ATOM 541 C CA . GLU A 1 72 ? 8.674 -5.215 11.771 1.00 98.00 72 GLU A CA 1
ATOM 542 C C . GLU A 1 72 ? 7.561 -4.172 11.574 1.00 98.00 72 GLU A C 1
ATOM 544 O O . GLU A 1 72 ? 6.647 -4.105 12.404 1.00 98.00 72 GLU A O 1
ATOM 549 N N . THR A 1 73 ? 7.577 -3.398 10.478 1.00 97.50 73 THR A N 1
ATOM 550 C CA . THR A 1 73 ? 6.496 -2.441 10.177 1.00 97.50 73 THR A CA 1
ATOM 551 C C . THR A 1 73 ? 5.164 -3.135 9.893 1.00 97.50 73 THR A C 1
ATOM 553 O O . THR A 1 73 ? 4.139 -2.705 10.426 1.00 97.50 73 THR A O 1
ATOM 556 N N . TYR A 1 74 ? 5.162 -4.248 9.152 1.00 95.81 74 TYR A N 1
ATOM 557 C CA . TYR A 1 74 ? 3.948 -5.029 8.889 1.00 95.81 74 TYR A CA 1
ATOM 558 C C . TYR A 1 74 ? 3.389 -5.666 10.160 1.00 95.81 74 TYR A C 1
ATOM 560 O O . TYR A 1 74 ? 2.192 -5.576 10.435 1.00 95.81 74 TYR A O 1
ATOM 568 N N . GLU A 1 75 ? 4.250 -6.246 10.995 1.00 97.31 75 GLU A N 1
ATOM 569 C CA . GLU A 1 75 ? 3.810 -6.814 12.270 1.00 97.31 75 GLU A CA 1
ATOM 570 C C . GLU A 1 75 ? 3.304 -5.732 13.232 1.00 97.31 75 GLU A C 1
ATOM 572 O O . GLU A 1 75 ? 2.329 -5.933 13.962 1.00 97.31 75 GLU A O 1
ATOM 577 N N . LYS A 1 76 ? 3.918 -4.542 13.213 1.00 98.06 76 LYS A N 1
ATOM 578 C CA . LYS A 1 76 ? 3.417 -3.386 13.960 1.00 98.06 76 LYS A CA 1
ATOM 579 C C . LYS A 1 76 ? 2.039 -2.956 13.458 1.00 98.06 76 LYS A C 1
ATOM 581 O O . LYS A 1 76 ? 1.172 -2.726 14.298 1.00 98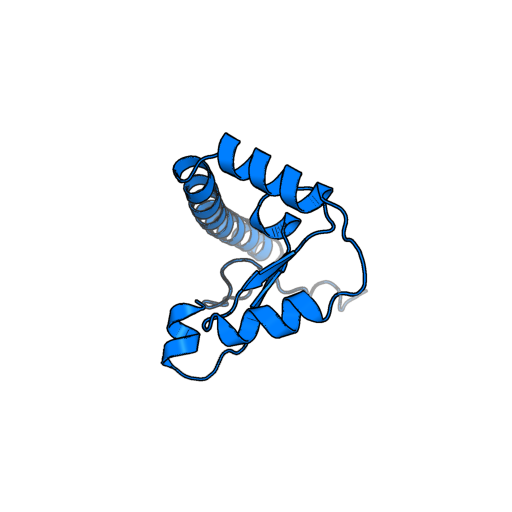.06 76 LYS A O 1
ATOM 586 N N . GLN A 1 77 ? 1.813 -2.889 12.145 1.00 97.62 77 GLN A N 1
ATOM 587 C CA . GLN A 1 77 ? 0.504 -2.548 11.575 1.00 97.62 77 GLN A CA 1
ATOM 588 C C . GLN A 1 77 ? -0.577 -3.525 12.052 1.00 97.62 77 GLN A C 1
ATOM 590 O O . GLN A 1 77 ? -1.588 -3.069 12.586 1.00 97.62 77 GLN A O 1
ATOM 595 N N . LYS A 1 78 ? -0.334 -4.842 11.996 1.00 96.94 78 LYS A N 1
ATOM 596 C CA . LYS A 1 78 ? -1.286 -5.855 12.492 1.00 96.94 78 LYS A CA 1
ATOM 597 C C . LYS A 1 78 ? -1.623 -5.656 13.968 1.00 96.94 78 LYS A C 1
ATOM 599 O O . LYS A 1 78 ? -2.792 -5.677 14.352 1.00 96.94 78 LYS A O 1
ATOM 604 N N . ARG A 1 79 ? -0.617 -5.422 14.821 1.00 98.25 79 ARG A N 1
ATOM 605 C CA . ARG A 1 79 ? -0.850 -5.140 16.251 1.00 98.25 79 ARG A CA 1
ATOM 606 C C . ARG A 1 79 ? -1.652 -3.856 16.457 1.00 98.25 79 ARG A C 1
ATOM 608 O O . ARG A 1 79 ? -2.518 -3.806 17.331 1.00 98.25 79 ARG A O 1
ATOM 615 N N . MET A 1 80 ? -1.370 -2.816 15.671 1.00 98.31 80 MET A N 1
ATOM 616 C CA . MET A 1 80 ? -2.093 -1.547 15.753 1.00 98.31 80 MET A CA 1
ATOM 617 C C . MET A 1 80 ? -3.535 -1.674 15.270 1.00 98.31 80 MET A C 1
ATOM 619 O O . MET A 1 80 ? -4.403 -1.096 15.914 1.00 98.31 80 MET A O 1
ATOM 623 N N . PHE A 1 81 ? -3.814 -2.481 14.245 1.00 97.81 81 PHE A N 1
ATOM 624 C CA . PHE A 1 81 ? -5.178 -2.774 13.799 1.00 97.81 81 PHE A CA 1
ATOM 625 C C . PHE A 1 81 ? -6.030 -3.360 14.935 1.00 97.81 81 PHE A C 1
ATOM 627 O O . PHE A 1 81 ? -7.074 -2.805 15.267 1.00 97.81 81 PHE A O 1
ATOM 634 N N . HIS A 1 82 ? -5.547 -4.398 15.629 1.00 96.81 82 HIS A N 1
ATOM 635 C CA . HIS A 1 82 ? -6.270 -4.996 16.763 1.00 96.81 82 HIS A CA 1
ATOM 636 C C . HIS A 1 82 ? -6.454 -4.013 17.926 1.00 96.81 82 HIS A C 1
ATOM 638 O O . HIS A 1 82 ? -7.529 -3.929 18.525 1.00 96.81 82 HIS A O 1
ATOM 644 N N . LYS A 1 83 ? -5.411 -3.232 18.242 1.00 98.19 83 LYS A N 1
ATOM 645 C CA . LYS A 1 83 ? -5.493 -2.190 19.273 1.00 98.19 83 LYS A CA 1
ATOM 646 C C . LYS A 1 83 ? -6.529 -1.124 18.904 1.00 98.19 83 LYS A C 1
ATOM 648 O O . LYS A 1 83 ? -7.271 -0.696 19.788 1.00 98.19 83 LYS A O 1
ATOM 653 N N . MET A 1 84 ? -6.574 -0.716 17.635 1.00 97.81 84 MET A N 1
ATOM 654 C CA . MET A 1 84 ? -7.533 0.251 17.108 1.00 97.81 84 MET A CA 1
ATOM 655 C C . MET A 1 84 ? -8.952 -0.309 17.158 1.00 97.81 84 MET A C 1
ATOM 657 O O . MET A 1 84 ? -9.805 0.331 17.759 1.00 97.81 84 MET A O 1
ATOM 661 N N . LYS A 1 85 ? -9.187 -1.528 16.650 1.00 97.12 85 LYS A N 1
ATOM 662 C CA . LYS A 1 85 ? -10.496 -2.204 16.689 1.00 97.12 85 LYS A CA 1
ATOM 663 C C . LYS A 1 85 ? -11.046 -2.261 18.110 1.00 97.12 85 LYS A C 1
ATOM 665 O O . LYS A 1 85 ? -12.175 -1.843 18.341 1.00 97.12 85 LYS A O 1
ATOM 670 N N . ARG A 1 86 ? -10.229 -2.681 19.085 1.00 97.56 86 ARG A N 1
ATOM 671 C CA . ARG A 1 86 ? -10.633 -2.736 20.500 1.00 97.56 86 ARG A CA 1
ATOM 672 C C . ARG A 1 86 ? -11.008 -1.362 21.058 1.00 97.56 86 ARG A C 1
ATOM 674 O O . ARG A 1 86 ? -12.021 -1.240 21.735 1.00 97.56 86 ARG A O 1
ATOM 681 N N . ARG A 1 87 ? -10.191 -0.335 20.798 1.00 97.81 87 ARG A N 1
ATOM 682 C CA . ARG A 1 87 ? -10.454 1.026 21.296 1.00 97.81 87 ARG A CA 1
ATOM 683 C C . ARG A 1 87 ? -11.682 1.648 20.643 1.00 97.81 87 ARG A C 1
ATOM 685 O O . ARG A 1 87 ? -12.506 2.207 21.352 1.00 97.81 87 ARG A O 1
ATOM 692 N N . LEU A 1 88 ? -11.814 1.501 19.328 1.00 96.88 88 LEU A N 1
ATOM 693 C CA . LEU A 1 88 ? -12.970 1.984 18.585 1.00 96.88 88 LEU A CA 1
ATOM 694 C C . LEU A 1 88 ? -14.252 1.269 19.028 1.00 96.88 88 LEU A C 1
ATOM 696 O O . LEU A 1 88 ? -15.279 1.915 19.137 1.00 96.88 88 LEU A O 1
ATOM 700 N N . SER A 1 89 ? -14.185 -0.026 19.353 1.00 96.56 89 SER A N 1
ATOM 701 C CA . SER A 1 89 ? -15.342 -0.778 19.864 1.00 96.56 89 SER A CA 1
ATOM 702 C C . SER A 1 89 ? -15.768 -0.310 21.257 1.00 96.56 89 SER A C 1
ATOM 704 O O . SER A 1 89 ? -16.957 -0.149 21.496 1.00 96.56 89 SER A O 1
ATOM 706 N N . SER A 1 90 ? -14.813 -0.051 22.162 1.00 97.38 90 SER A N 1
ATOM 707 C CA . SER A 1 90 ? -15.115 0.545 23.477 1.00 97.38 90 SER A CA 1
ATOM 708 C C . SER A 1 90 ? -15.805 1.896 23.314 1.00 97.38 90 SER A C 1
ATOM 710 O O . SER A 1 90 ? -16.868 2.111 23.880 1.00 97.38 90 SER A O 1
ATOM 712 N N . PHE A 1 91 ? -15.233 2.761 22.471 1.00 96.00 91 PHE A N 1
ATOM 713 C CA . PHE A 1 91 ? -15.791 4.077 22.179 1.00 96.00 91 PHE A CA 1
ATOM 714 C C . PHE A 1 91 ? -17.191 3.993 21.558 1.00 96.00 91 PHE A C 1
ATOM 716 O O . PHE A 1 91 ? -18.092 4.696 21.996 1.00 96.00 91 PHE A O 1
ATOM 723 N N . ALA A 1 92 ? -17.393 3.115 20.573 1.00 95.38 92 ALA A N 1
ATOM 724 C CA . ALA A 1 92 ? -18.693 2.922 19.939 1.00 95.38 92 ALA A CA 1
ATOM 725 C C . ALA A 1 92 ? -19.753 2.502 20.970 1.00 95.38 92 ALA A C 1
ATOM 727 O O . ALA A 1 92 ? -20.819 3.107 21.027 1.00 95.38 92 ALA A O 1
ATOM 728 N N . ASN A 1 93 ? -19.424 1.548 21.849 1.00 94.69 93 ASN A N 1
ATOM 729 C CA . ASN A 1 93 ? -20.334 1.090 22.900 1.00 94.69 93 ASN A CA 1
ATOM 730 C C . ASN A 1 93 ? -20.709 2.212 23.885 1.00 94.69 93 ASN A C 1
ATOM 732 O O . ASN A 1 93 ? -21.858 2.280 24.312 1.00 94.69 93 ASN A O 1
ATOM 736 N N . GLU A 1 94 ? -19.768 3.098 24.229 1.00 95.62 94 GLU A N 1
ATOM 737 C CA . GLU A 1 94 ? -20.017 4.252 25.110 1.00 95.62 94 GLU A CA 1
ATOM 738 C C . GLU A 1 94 ? -21.040 5.237 24.519 1.00 95.62 94 GLU A C 1
ATOM 740 O O . GLU A 1 94 ? -21.790 5.859 25.268 1.00 95.62 94 GLU A O 1
ATOM 745 N N . ILE A 1 95 ? -21.110 5.347 23.188 1.00 94.19 95 ILE A N 1
ATOM 746 C CA . ILE A 1 95 ? -22.064 6.217 22.479 1.00 94.19 95 ILE A CA 1
ATOM 747 C C . ILE A 1 95 ? -23.294 5.465 21.942 1.00 94.19 95 ILE A C 1
ATOM 749 O O . ILE A 1 95 ? -24.077 6.035 21.187 1.00 94.19 95 ILE A O 1
ATOM 753 N N . GLY A 1 96 ? -23.480 4.192 22.310 1.00 93.38 96 GLY A N 1
ATOM 754 C CA . GLY A 1 96 ? -24.603 3.366 21.846 1.00 93.38 96 GLY A CA 1
ATOM 755 C C . GLY A 1 96 ? -24.517 2.921 20.377 1.00 93.38 96 GLY A C 1
ATOM 756 O O . GLY A 1 96 ? -25.519 2.490 19.808 1.00 93.38 96 GLY A O 1
ATOM 757 N N . GLU A 1 97 ? -23.338 3.009 19.764 1.00 94.69 97 GLU A N 1
ATOM 758 C CA . GLU A 1 97 ? -23.043 2.549 18.403 1.00 94.69 97 GLU A CA 1
ATOM 759 C C . GLU A 1 97 ? -22.226 1.244 18.423 1.00 94.69 97 GLU A C 1
ATOM 761 O O . GLU A 1 97 ? -21.836 0.733 19.473 1.00 94.69 97 GLU A O 1
ATOM 766 N N . CYS A 1 98 ? -21.932 0.683 17.246 1.00 94.56 98 CYS A N 1
ATOM 767 C CA . CYS A 1 98 ? -21.092 -0.509 17.125 1.00 94.56 98 CYS A CA 1
ATOM 768 C C . CYS A 1 98 ? -20.085 -0.415 15.972 1.00 94.56 98 CYS A C 1
ATOM 770 O O . CYS A 1 98 ? -20.275 0.320 15.002 1.00 94.56 98 CYS A O 1
ATOM 772 N N . VAL A 1 99 ? -19.000 -1.182 16.071 1.00 96.19 99 VAL A N 1
ATOM 773 C CA . VAL A 1 99 ? -18.024 -1.369 14.987 1.00 96.19 99 VAL A CA 1
ATOM 774 C C . VAL A 1 99 ? -18.432 -2.588 14.167 1.00 96.19 99 VAL A C 1
ATOM 776 O O . VAL A 1 99 ? -18.738 -3.631 14.741 1.00 96.19 99 VAL A O 1
ATOM 779 N N . TYR A 1 100 ? -18.426 -2.471 12.838 1.00 94.88 100 TYR A N 1
ATOM 780 C CA . TYR A 1 100 ? -18.719 -3.599 11.957 1.00 94.88 100 TYR A CA 1
ATOM 781 C C . TYR A 1 100 ? -17.659 -4.688 12.104 1.00 94.88 100 TYR A C 1
ATOM 783 O O . TYR A 1 100 ? -16.455 -4.411 12.053 1.00 94.88 100 TYR A O 1
ATOM 791 N N . ASP A 1 101 ? -18.112 -5.933 12.241 1.00 93.19 101 ASP A N 1
ATOM 792 C CA . ASP A 1 101 ? -17.224 -7.085 12.241 1.00 93.19 101 ASP A CA 1
ATOM 793 C C . ASP A 1 101 ? -17.053 -7.614 10.816 1.00 93.19 101 ASP A C 1
ATOM 795 O O . ASP A 1 101 ? -17.988 -8.131 10.209 1.00 93.19 101 ASP A O 1
ATOM 799 N N . VAL A 1 102 ? -15.860 -7.408 10.257 1.00 94.38 102 VAL A N 1
ATOM 800 C CA . VAL A 1 102 ? -15.501 -7.817 8.897 1.00 94.38 102 VAL A CA 1
ATOM 801 C C . VAL A 1 102 ? -14.173 -8.558 8.971 1.00 94.38 102 VAL A C 1
ATOM 803 O O . VAL A 1 102 ? -13.117 -7.934 9.071 1.00 94.38 102 VAL A O 1
ATOM 806 N N . GLU A 1 103 ? -14.230 -9.888 8.951 1.00 89.12 103 GLU A N 1
ATOM 807 C CA . GLU A 1 103 ? -13.058 -10.752 9.156 1.00 89.12 103 GLU A CA 1
ATOM 808 C C . GLU A 1 103 ? -12.001 -10.587 8.052 1.00 89.12 103 GLU A C 1
ATOM 810 O O . GLU A 1 103 ? -10.803 -10.543 8.335 1.00 89.12 103 GLU A O 1
ATOM 815 N N . ASP A 1 104 ? -12.437 -10.397 6.805 1.00 90.00 104 ASP A N 1
ATOM 816 C CA . ASP A 1 104 ? -11.544 -10.329 5.643 1.00 90.00 104 ASP A CA 1
ATOM 817 C C . ASP A 1 104 ? -10.841 -8.967 5.463 1.00 90.00 104 ASP A C 1
ATOM 819 O O . ASP A 1 104 ? -9.913 -8.845 4.657 1.00 90.00 104 ASP A O 1
ATOM 823 N N . ASN A 1 105 ? -11.242 -7.922 6.204 1.00 93.12 105 ASN A N 1
ATOM 824 C CA . ASN A 1 105 ? -10.629 -6.593 6.116 1.00 93.12 105 ASN A CA 1
ATOM 825 C C . ASN A 1 105 ? -9.685 -6.328 7.294 1.00 93.12 105 ASN A C 1
ATOM 827 O O . ASN A 1 105 ? -10.099 -5.943 8.383 1.00 93.12 105 ASN A O 1
ATOM 831 N N . LEU A 1 106 ? -8.385 -6.465 7.037 1.00 93.81 106 LEU A N 1
ATOM 832 C CA . LEU A 1 106 ? -7.331 -6.337 8.052 1.00 93.81 106 LEU A CA 1
ATOM 833 C C . LEU A 1 106 ? -6.664 -4.949 8.092 1.00 93.81 106 LEU A C 1
ATOM 835 O O . LEU A 1 106 ? -5.597 -4.780 8.693 1.00 93.81 106 LEU A O 1
ATOM 839 N N . ILE A 1 107 ? -7.239 -3.962 7.398 1.00 95.75 107 ILE A N 1
ATOM 840 C CA . ILE A 1 107 ? -6.644 -2.626 7.243 1.00 95.75 107 ILE A CA 1
ATOM 841 C C . ILE A 1 107 ? -7.599 -1.535 7.727 1.00 95.75 107 ILE A C 1
ATOM 843 O O . ILE A 1 107 ? -7.175 -0.651 8.470 1.00 95.75 107 ILE A O 1
ATOM 847 N N . SER A 1 108 ? -8.866 -1.589 7.316 1.00 96.75 108 SER A N 1
ATOM 848 C CA . SER A 1 108 ? -9.864 -0.554 7.599 1.00 96.75 108 SER A CA 1
ATOM 849 C C . SER A 1 108 ? -10.902 -1.027 8.614 1.00 96.75 108 SER A C 1
ATOM 851 O O . SER A 1 108 ? -11.180 -2.218 8.721 1.00 96.75 108 SER A O 1
ATOM 853 N N . LEU A 1 109 ? -11.488 -0.080 9.345 1.00 96.81 109 LEU A N 1
ATOM 854 C CA . LEU A 1 109 ? -12.563 -0.303 10.309 1.00 96.81 109 LEU A CA 1
ATOM 855 C C . LEU A 1 109 ? -13.713 0.653 9.992 1.00 96.81 109 LEU A C 1
ATOM 857 O O . LEU A 1 109 ? -13.479 1.836 9.750 1.00 96.81 109 LEU A O 1
ATOM 861 N N . GLY A 1 110 ? -14.943 0.145 10.016 1.00 95.06 110 GLY A N 1
ATOM 862 C CA . GLY A 1 110 ? -16.157 0.949 9.901 1.00 95.06 110 GLY A CA 1
ATOM 863 C C . GLY A 1 110 ? -16.950 0.907 11.202 1.00 95.06 110 GLY A C 1
ATOM 864 O O . GLY A 1 110 ? -17.054 -0.147 11.826 1.00 95.06 110 GLY A O 1
ATOM 865 N N . MET A 1 111 ? -17.523 2.037 11.599 1.00 93.50 111 MET A N 1
ATOM 866 C CA . MET A 1 111 ? -18.429 2.151 12.743 1.00 93.50 111 MET A CA 1
ATOM 867 C C . MET A 1 111 ? -19.804 2.574 12.238 1.00 93.50 111 MET A C 1
ATOM 869 O O . MET A 1 111 ? -19.907 3.324 11.265 1.00 93.50 111 MET A O 1
ATOM 873 N N . LYS A 1 112 ? -20.856 2.079 12.881 1.00 87.38 112 LYS A N 1
ATOM 874 C CA . LYS A 1 112 ? -22.219 2.536 12.651 1.00 87.38 112 LYS A CA 1
ATOM 875 C C . LYS A 1 112 ? -22.358 4.001 13.077 1.00 87.38 112 LYS A C 1
ATOM 877 O O . LYS A 1 112 ? -21.697 4.450 14.011 1.00 87.38 112 LYS A O 1
ATOM 882 N N . GLN A 1 113 ? -23.201 4.738 12.366 1.00 77.44 113 GLN A N 1
ATOM 883 C CA . GLN A 1 113 ? -23.543 6.112 12.705 1.00 77.44 113 GLN A CA 1
ATOM 884 C C . GLN A 1 113 ? -25.047 6.300 12.505 1.00 77.44 113 GLN A C 1
ATOM 886 O O . GLN A 1 113 ? -25.510 6.599 11.408 1.00 77.44 113 GLN A O 1
ATOM 891 N N . ASN A 1 114 ? -25.811 6.072 13.568 1.00 71.25 114 ASN A N 1
ATOM 892 C CA . ASN A 1 114 ? -27.260 6.236 13.617 1.00 71.25 114 ASN A CA 1
ATOM 893 C C . ASN A 1 114 ? -27.686 7.563 14.262 1.00 71.25 114 ASN A C 1
ATOM 895 O O . ASN A 1 114 ? -28.772 8.062 13.969 1.00 71.25 114 ASN A O 1
ATOM 899 N N . LEU A 1 115 ? -26.836 8.152 15.106 1.00 57.78 115 LEU A N 1
ATOM 900 C CA . LEU A 1 115 ? -27.107 9.393 15.849 1.00 57.78 115 LEU A CA 1
ATOM 901 C C . LEU A 1 115 ? -27.231 10.681 15.002 1.00 57.78 115 LEU A C 1
ATOM 903 O O . LEU A 1 115 ? -27.417 11.752 15.570 1.00 57.78 115 LEU A O 1
ATOM 907 N N . LEU A 1 116 ? -27.169 10.605 13.667 1.00 54.78 116 LEU A N 1
ATOM 908 C CA . LEU A 1 116 ? -27.396 11.751 12.768 1.00 54.78 116 LEU A CA 1
ATOM 909 C C . LEU A 1 116 ? -28.755 11.741 12.046 1.00 54.78 116 LEU A C 1
ATOM 911 O O . LEU A 1 116 ? -29.037 12.670 11.303 1.00 54.78 116 LEU A O 1
ATOM 915 N N . ASN A 1 117 ? -29.628 10.758 12.283 1.00 51.28 117 ASN A N 1
ATOM 916 C CA . ASN A 1 117 ? -30.967 10.719 11.665 1.00 51.28 117 ASN A CA 1
ATOM 917 C C . ASN A 1 117 ? -32.042 11.507 12.451 1.00 51.28 117 ASN A C 1
ATOM 919 O O . ASN A 1 117 ? -33.233 11.261 12.276 1.00 51.28 117 ASN A O 1
ATOM 923 N N . GLY A 1 118 ? -31.632 12.414 13.345 1.00 52.16 118 GLY A N 1
ATOM 924 C CA . GLY A 1 118 ? -32.518 13.207 14.209 1.00 52.16 118 GLY A CA 1
ATOM 925 C C . GLY A 1 118 ? -32.150 14.692 14.323 1.00 52.16 118 GLY A C 1
ATOM 926 O O . GLY A 1 118 ? -32.625 15.346 15.249 1.00 52.16 118 GLY A O 1
ATOM 927 N N . LEU A 1 119 ? -31.310 15.205 13.415 1.00 43.47 119 LEU A N 1
ATOM 928 C CA . LEU A 1 119 ? -31.091 16.638 13.181 1.00 43.47 119 LEU A CA 1
ATOM 929 C C . LEU A 1 119 ? -31.574 17.005 11.778 1.00 43.47 119 LEU A C 1
ATOM 931 O O . LEU A 1 119 ? -31.284 16.219 10.849 1.00 43.47 119 LEU A O 1
#

Sequence (119 aa):
MFFQGRSAGRIDAFVQSLDKNFQVPVGGAVIGTFKQSAIVPIAQFYPGRASCVPSRDLVLTLLSQGRRGLMETYEKQKRMFHKMKRRLSSFANEIGECVYDVEDNLISLGMKQNLLNGL

pLDDT: mean 91.89, std 11.58, range [43.47, 98.5]

Organism: Ancylostoma caninum (NCBI:txid29170)

Foldseek 3Di:
DVVVVVVVDDDLKDKAFCCVQQVFDGDDIDIDGPDPVSVVVVVVPDPDDDDCVSVVRSVVSCVVCPPPNSVVVVVVLQVVLVVCQVVVQVVQVVVVWGKDDDPPDSHDIDIDDPPPPPD

Radius of gyration: 19.92 Å; chains: 1; bounding box: 51×37×49 Å

InterPro domains:
  IPR008829 SepSecS/SepCysS family [PF05889] (5-114)
  IPR015421 Pyridoxal phosphate-dependent transferase, major domain [G3DSA:3.40.640.10] (2-115)
  IPR015424 Pyridoxal phosphate-dependent transferase [SSF53383] (7-112)
  IPR019872 O-phosphoseryl-tRNA(Sec) selenium transferase [PTHR12944] (4-113)